Protein AF-A0A2C6MAG8-F1 (afdb_monomer_lite)

Foldseek 3Di:
DPPPDDDDDDDLLLDPVCVVVPPVVVVVDDDDDDDADLVQLVVQADPVLSVLLVLQLCLCVVFNDPNLSSVRDHSVLRRHHDPVCNLVSCVPPPLVSLVVCVVVCVRVRRNVSSVVSSVVSVVD

Organism: NCBI:txid1383067

pLDDT: mean 92.45, std 9.19, range [57.72, 98.69]

Secondary structure (DSSP, 8-state):
--TT--------TT-GGGGGGHHHHHTTS--------HHHHHHHS-HHHHHHHHHHHH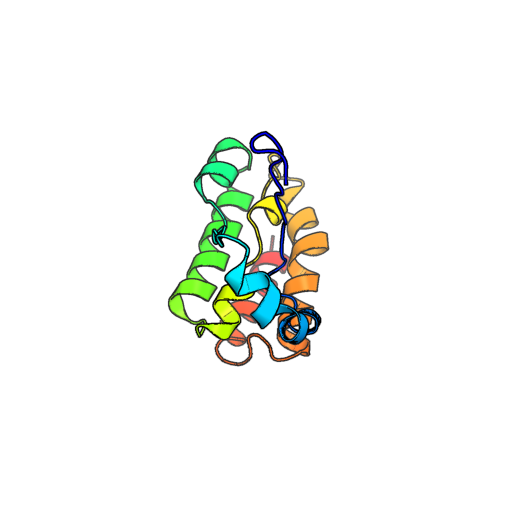HHHHH--HHHHTTPPPGGGG----TTTHHHHIIIIIHHHHHHHHHTTTTGGGHHHHHHHHHHHHH-

Radius of gyration: 16.98 Å; chains: 1; bounding box: 37×41×44 Å

Sequence (124 aa):
MPDNLHIIGTMNSADRSIAIVDVAVRRRFAFVKLWPQMEVVQHIAGPLMQKAFMELVSIFVEHAGEDALALVPGHSYFLQKDDNKAPQQLRVNLAPLLEEYLSQGYVAGFSDHIRAYLQWIESL

Structure (mmCIF, N/CA/C/O backbone):
data_AF-A0A2C6MAG8-F1
#
_entry.id   AF-A0A2C6MAG8-F1
#
loop_
_atom_site.group_PDB
_atom_site.id
_atom_site.type_symbol
_atom_site.label_atom_id
_atom_site.label_alt_id
_atom_site.label_comp_id
_atom_site.label_asym_id
_atom_site.label_entity_id
_atom_site.label_seq_id
_atom_site.pdbx_PDB_ins_code
_atom_site.Cartn_x
_atom_site.Cartn_y
_atom_site.Cartn_z
_atom_site.occupancy
_atom_site.B_iso_or_equiv
_atom_site.auth_seq_id
_atom_site.auth_comp_id
_atom_site.auth_asym_id
_atom_site.auth_atom_id
_atom_site.pdbx_PDB_model_num
ATOM 1 N N . MET A 1 1 ? -18.406 -12.812 30.520 1.00 80.00 1 MET A N 1
ATOM 2 C CA . MET A 1 1 ? -18.013 -11.415 30.238 1.00 80.00 1 MET A CA 1
ATOM 3 C C . MET A 1 1 ? -19.256 -10.566 30.390 1.00 80.00 1 MET A C 1
ATOM 5 O O . MET A 1 1 ? -20.308 -11.080 30.033 1.00 80.00 1 MET A O 1
ATOM 9 N N . PRO A 1 2 ? -19.166 -9.353 30.952 1.00 93.19 2 PRO A N 1
ATOM 10 C CA . PRO A 1 2 ? -20.295 -8.428 30.977 1.00 93.19 2 PRO A CA 1
ATOM 11 C C . PRO A 1 2 ? -20.758 -8.087 29.554 1.00 93.19 2 PRO A C 1
ATOM 13 O O . PRO A 1 2 ? -19.914 -7.916 28.675 1.00 93.19 2 PRO A O 1
ATOM 16 N N . ASP A 1 3 ? -22.065 -7.943 29.338 1.00 91.31 3 ASP A N 1
ATOM 17 C CA . ASP A 1 3 ? -22.631 -7.681 28.001 1.00 91.31 3 ASP A CA 1
ATOM 18 C C . ASP A 1 3 ? -22.270 -6.293 27.449 1.00 91.31 3 ASP A C 1
ATOM 20 O O . ASP A 1 3 ? -22.345 -6.050 26.250 1.00 91.31 3 ASP A O 1
ATOM 24 N N . ASN A 1 4 ? -21.835 -5.381 28.319 1.00 94.69 4 ASN A N 1
ATOM 25 C CA . ASN A 1 4 ? -21.387 -4.035 27.968 1.00 94.69 4 ASN A CA 1
ATOM 26 C C . ASN A 1 4 ? -19.876 -3.934 27.693 1.00 94.69 4 ASN A C 1
ATOM 28 O O . ASN A 1 4 ? -19.359 -2.827 27.530 1.00 94.69 4 ASN A O 1
ATOM 32 N N . LEU A 1 5 ? -19.149 -5.055 27.680 1.00 92.62 5 LEU A N 1
ATOM 33 C CA . LEU A 1 5 ? -17.718 -5.072 27.399 1.00 92.62 5 LEU A CA 1
ATOM 34 C C . LEU A 1 5 ? -17.458 -5.429 25.933 1.00 92.62 5 LEU A C 1
ATOM 36 O O . LEU A 1 5 ? -17.623 -6.574 25.515 1.00 92.62 5 LEU A O 1
ATOM 40 N N . HIS A 1 6 ? -16.970 -4.448 25.178 1.00 92.56 6 HIS A N 1
ATOM 41 C CA . HIS A 1 6 ? -16.543 -4.621 23.793 1.00 92.56 6 HIS A CA 1
ATOM 42 C C . HIS A 1 6 ? -15.016 -4.662 23.701 1.00 92.56 6 HIS A C 1
ATOM 44 O O . HIS A 1 6 ? -14.329 -3.835 24.299 1.00 92.56 6 HIS A O 1
ATOM 50 N N . ILE A 1 7 ? -14.484 -5.610 22.926 1.00 93.25 7 ILE A N 1
ATOM 51 C CA . ILE A 1 7 ? -13.051 -5.711 22.630 1.00 93.25 7 ILE A CA 1
ATOM 52 C C . ILE A 1 7 ? -12.861 -5.447 21.140 1.00 93.25 7 ILE A C 1
ATOM 54 O O . ILE A 1 7 ? -13.388 -6.182 20.307 1.00 93.25 7 ILE A O 1
ATOM 58 N N . ILE A 1 8 ? -12.089 -4.409 20.819 1.00 93.06 8 ILE A N 1
ATOM 59 C CA . ILE A 1 8 ? -11.703 -4.060 19.451 1.00 93.06 8 ILE A CA 1
ATOM 60 C C . ILE A 1 8 ? -10.197 -4.267 19.339 1.00 93.06 8 ILE A C 1
ATOM 62 O O . ILE A 1 8 ? -9.425 -3.637 20.058 1.00 93.06 8 ILE A O 1
ATOM 66 N N . GLY A 1 9 ? -9.794 -5.172 18.452 1.00 90.00 9 GLY A N 1
ATOM 67 C CA . GLY A 1 9 ? -8.397 -5.398 18.103 1.00 90.00 9 GLY A CA 1
ATOM 68 C C . GLY A 1 9 ? -8.107 -4.876 16.703 1.00 90.00 9 GLY A C 1
ATOM 69 O O . GLY A 1 9 ? -8.943 -4.999 15.809 1.00 90.00 9 GLY A O 1
ATOM 70 N N . THR A 1 10 ? -6.915 -4.321 16.507 1.00 90.25 10 THR A N 1
ATOM 71 C CA . THR A 1 10 ? -6.371 -4.037 15.178 1.00 90.25 10 THR A CA 1
ATOM 72 C C . THR A 1 10 ? -5.298 -5.068 14.857 1.00 90.25 10 THR A C 1
ATOM 74 O O . THR A 1 10 ? -4.557 -5.514 15.732 1.00 90.25 10 THR A O 1
ATOM 77 N N . MET A 1 11 ? -5.236 -5.487 13.597 1.00 86.75 11 MET A N 1
ATOM 78 C CA . MET A 1 11 ? -4.249 -6.449 13.119 1.00 86.75 11 MET A CA 1
ATOM 79 C C . MET A 1 11 ? -3.627 -5.906 11.841 1.00 86.75 11 MET A C 1
ATOM 81 O O . MET A 1 11 ? -4.343 -5.543 10.906 1.00 86.75 11 MET A O 1
ATOM 85 N N . ASN A 1 12 ? -2.297 -5.866 11.798 1.00 87.12 12 ASN A N 1
ATOM 86 C CA . ASN A 1 12 ? -1.587 -5.591 10.560 1.00 87.12 12 ASN A CA 1
ATOM 87 C C . ASN A 1 12 ? -1.591 -6.859 9.700 1.00 87.12 12 ASN A C 1
ATOM 89 O O . ASN A 1 12 ? -0.973 -7.854 10.061 1.00 87.12 12 ASN A O 1
ATOM 93 N N . SER A 1 13 ? -2.299 -6.819 8.573 1.00 81.38 13 SER A N 1
ATOM 94 C CA . SER A 1 13 ? -2.433 -7.977 7.677 1.00 81.38 13 SER A CA 1
ATOM 95 C C . SER A 1 13 ? -1.178 -8.230 6.832 1.00 81.38 13 SER A C 1
ATOM 97 O O . SER A 1 13 ? -1.035 -9.317 6.280 1.00 81.38 13 SER A O 1
ATOM 99 N N . ALA A 1 14 ? -0.275 -7.246 6.736 1.00 82.31 14 ALA A N 1
ATOM 100 C CA . ALA A 1 14 ? 0.993 -7.371 6.021 1.00 82.31 14 ALA A CA 1
ATOM 101 C C . ALA A 1 14 ? 2.043 -8.171 6.814 1.00 82.31 14 ALA A C 1
ATOM 103 O O . ALA A 1 14 ? 2.973 -8.725 6.229 1.00 82.31 14 ALA A O 1
ATOM 104 N N . ASP A 1 15 ? 1.901 -8.246 8.142 1.00 78.44 15 ASP A N 1
ATOM 105 C CA . ASP A 1 15 ? 2.867 -8.913 9.011 1.00 78.44 15 ASP A CA 1
ATOM 106 C C . ASP A 1 15 ? 2.580 -10.418 9.111 1.00 78.44 15 ASP A C 1
ATOM 108 O O . ASP A 1 15 ? 1.639 -10.872 9.767 1.00 78.44 15 ASP A O 1
ATOM 112 N N . ARG A 1 16 ? 3.430 -11.214 8.458 1.00 68.12 16 ARG A N 1
ATOM 113 C CA . ARG A 1 16 ? 3.316 -12.679 8.433 1.00 68.12 16 ARG A CA 1
ATOM 114 C C . ARG A 1 16 ? 3.864 -13.355 9.694 1.00 68.12 16 ARG A C 1
ATOM 116 O O . ARG A 1 16 ? 3.585 -14.535 9.903 1.00 68.12 16 ARG A O 1
ATOM 123 N N . SER A 1 17 ? 4.595 -12.640 10.556 1.00 66.75 17 SER A N 1
ATOM 124 C CA . SER A 1 17 ? 5.179 -13.209 11.783 1.00 66.75 17 SER A CA 1
ATOM 125 C C . SER A 1 17 ? 4.131 -13.572 12.846 1.00 66.75 17 SER A C 1
ATOM 127 O O . SER A 1 17 ? 4.393 -14.386 13.731 1.00 66.75 17 SER A O 1
ATOM 129 N N . ILE A 1 18 ? 2.914 -13.030 12.725 1.00 61.50 18 ILE A N 1
ATOM 130 C CA . ILE A 1 18 ? 1.836 -13.148 13.722 1.00 61.50 18 ILE A CA 1
ATOM 131 C C . ILE A 1 18 ? 0.790 -14.217 13.319 1.00 61.50 18 ILE A C 1
ATOM 133 O O . ILE A 1 18 ? -0.089 -14.575 14.105 1.00 61.50 18 ILE A O 1
ATOM 137 N N . ALA A 1 19 ? 0.914 -14.815 12.128 1.00 61.19 19 ALA A N 1
ATOM 138 C CA . ALA A 1 19 ? -0.093 -15.708 11.536 1.00 61.19 19 ALA A CA 1
ATOM 139 C C . ALA A 1 19 ? -0.370 -17.012 12.326 1.00 61.19 19 ALA A C 1
ATOM 141 O O . ALA A 1 19 ? -1.425 -17.624 12.164 1.00 61.19 19 ALA A O 1
ATOM 142 N N . ILE A 1 20 ? 0.546 -17.454 13.200 1.00 57.72 20 ILE A N 1
ATOM 143 C CA . ILE A 1 20 ? 0.431 -18.729 13.941 1.00 57.72 20 ILE A CA 1
ATOM 144 C C . ILE A 1 20 ? -0.432 -18.601 15.216 1.00 57.72 20 ILE A C 1
ATOM 146 O O . ILE A 1 20 ? -1.051 -19.575 15.642 1.00 57.72 20 ILE A O 1
ATOM 150 N N . VAL A 1 21 ? -0.566 -17.400 15.796 1.00 58.19 21 VAL A N 1
ATOM 151 C CA . VAL A 1 21 ? -1.375 -17.138 17.018 1.00 58.19 21 VAL A CA 1
ATOM 152 C C . VAL A 1 21 ? -2.894 -17.244 16.747 1.00 58.19 21 VAL A C 1
ATOM 154 O O . VAL A 1 21 ? -3.737 -17.241 17.646 1.00 58.19 21 VAL A O 1
ATOM 157 N N . ASP A 1 22 ? -3.263 -17.381 15.481 1.00 65.19 22 ASP A N 1
ATOM 158 C CA . ASP A 1 22 ? -4.449 -16.750 14.930 1.00 65.19 22 ASP A CA 1
ATOM 159 C C . ASP A 1 22 ? -5.698 -17.653 14.928 1.00 65.19 22 ASP A C 1
ATOM 161 O O . ASP A 1 22 ? -6.820 -17.178 15.077 1.00 65.19 22 ASP A O 1
ATOM 165 N N . VAL A 1 23 ? -5.561 -18.984 14.871 1.00 67.75 23 VAL A N 1
ATOM 166 C CA . VAL A 1 23 ? -6.732 -19.883 14.722 1.00 67.75 23 VAL A CA 1
ATOM 167 C C . VAL A 1 23 ? -7.687 -19.83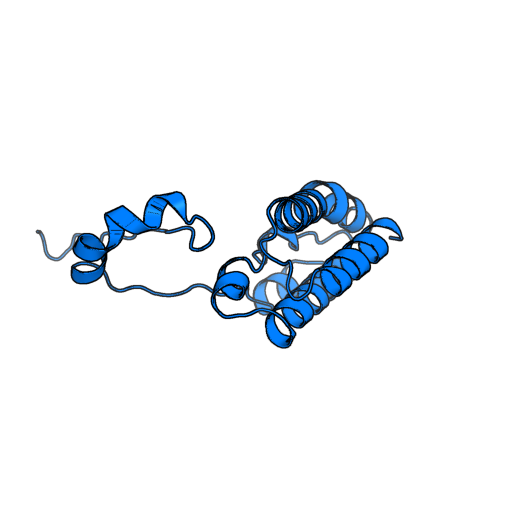1 15.924 1.00 67.75 23 VAL A C 1
ATOM 169 O O . VAL A 1 23 ? -8.908 -19.871 15.754 1.00 67.75 23 VAL A O 1
ATOM 172 N N . ALA A 1 24 ? -7.163 -19.732 17.150 1.00 74.88 24 ALA A N 1
ATOM 173 C CA . ALA A 1 24 ? -7.992 -19.676 18.358 1.00 74.88 24 ALA A CA 1
ATOM 174 C C . ALA A 1 24 ? -8.658 -18.302 18.553 1.00 74.88 24 ALA A C 1
ATOM 176 O O . ALA A 1 24 ? -9.768 -18.222 19.086 1.00 74.88 24 ALA A O 1
ATOM 177 N N . VAL A 1 25 ? -7.994 -17.233 18.108 1.00 79.25 25 VAL A N 1
ATOM 178 C CA . VAL A 1 25 ? -8.518 -15.860 18.135 1.00 79.25 25 VAL A CA 1
ATOM 179 C C . VAL A 1 25 ? -9.570 -15.684 17.038 1.00 79.25 25 VAL A C 1
ATOM 181 O O . VAL A 1 25 ? -10.651 -15.163 17.311 1.00 79.25 25 VAL A O 1
ATOM 184 N N . ARG A 1 26 ? -9.339 -16.247 15.843 1.00 80.62 26 ARG A N 1
ATOM 185 C CA . ARG A 1 26 ? -10.272 -16.217 14.703 1.00 80.62 26 ARG A CA 1
ATOM 186 C C . ARG A 1 26 ? -11.670 -16.740 15.005 1.00 80.62 26 ARG A C 1
ATOM 188 O O . ARG A 1 26 ? -12.630 -16.287 14.399 1.00 80.62 26 ARG A O 1
ATOM 195 N N . ARG A 1 27 ? -11.808 -17.660 15.964 1.00 85.50 27 ARG A N 1
ATOM 196 C CA . ARG A 1 27 ? -13.110 -18.212 16.385 1.00 85.50 27 ARG A CA 1
ATOM 197 C C . ARG A 1 27 ? -13.874 -17.330 17.380 1.00 85.50 27 ARG A C 1
ATOM 199 O O . ARG A 1 27 ? -15.040 -17.606 17.641 1.00 85.50 27 ARG A O 1
ATOM 206 N N . ARG A 1 28 ? -13.223 -16.329 17.984 1.00 90.19 28 ARG A N 1
ATOM 207 C CA . ARG A 1 28 ? -13.787 -15.485 19.057 1.00 90.19 28 ARG A CA 1
ATOM 208 C C . ARG A 1 28 ? -14.065 -14.048 18.626 1.00 90.19 28 ARG A C 1
ATOM 210 O O . ARG A 1 28 ? -14.761 -13.340 19.344 1.00 90.19 28 ARG A O 1
ATOM 217 N N . PHE A 1 29 ? -13.528 -13.628 17.485 1.00 90.00 29 PHE A N 1
ATOM 218 C CA . PHE A 1 29 ? -13.670 -12.275 16.963 1.00 90.00 29 PHE A CA 1
ATOM 219 C C . PHE A 1 29 ? -14.340 -12.291 15.591 1.00 90.00 29 PHE A C 1
ATOM 221 O O . PHE A 1 29 ? -14.109 -13.192 14.787 1.00 90.00 29 PHE A O 1
ATOM 228 N N . ALA A 1 30 ? -15.143 -11.264 15.315 1.00 91.00 30 ALA A N 1
ATOM 229 C CA . ALA A 1 30 ? -15.537 -10.925 13.955 1.00 91.00 30 ALA A CA 1
ATOM 230 C C . ALA A 1 30 ? -14.395 -10.142 13.292 1.00 91.00 30 ALA A C 1
ATOM 232 O O . ALA A 1 30 ? -13.856 -9.212 13.891 1.00 91.00 30 ALA A O 1
ATOM 233 N N . PHE A 1 31 ? -14.029 -10.511 12.064 1.00 88.81 31 PHE A N 1
ATOM 234 C CA . PHE A 1 31 ? -12.940 -9.870 11.325 1.00 88.81 31 PHE A CA 1
ATOM 235 C C . PHE A 1 31 ? -13.513 -8.966 10.245 1.00 88.81 31 PHE A C 1
ATOM 237 O O . PHE A 1 31 ? -14.244 -9.423 9.367 1.00 88.81 31 PHE A O 1
ATOM 244 N N . VAL A 1 32 ? -13.141 -7.690 10.298 1.00 91.00 32 VAL A N 1
ATOM 245 C CA . VAL A 1 32 ? -13.494 -6.691 9.289 1.00 91.00 32 VAL A CA 1
ATOM 246 C C . VAL A 1 32 ? -12.209 -6.264 8.594 1.00 91.00 32 VAL A C 1
ATOM 248 O O . VAL A 1 32 ? -11.310 -5.718 9.232 1.00 91.00 32 VAL A O 1
ATOM 251 N N . LYS A 1 33 ? -12.100 -6.546 7.290 1.00 88.50 33 LYS A N 1
ATOM 252 C CA . LYS A 1 33 ? -10.960 -6.098 6.483 1.00 88.50 33 LYS A CA 1
ATOM 253 C C . LYS A 1 33 ? -11.098 -4.604 6.199 1.00 88.50 33 LYS A C 1
ATOM 255 O O . LYS A 1 33 ? -12.159 -4.159 5.769 1.00 88.50 33 LYS A O 1
ATOM 260 N N . LEU A 1 34 ? -10.019 -3.856 6.408 1.00 91.56 34 LEU A N 1
ATOM 261 C CA . LEU A 1 34 ? -9.940 -2.438 6.069 1.00 91.56 34 LEU A CA 1
ATOM 262 C C . LEU A 1 34 ? -9.061 -2.276 4.831 1.00 91.56 34 LEU A C 1
ATOM 264 O O . LEU A 1 34 ? -7.879 -2.607 4.866 1.00 91.56 34 LEU A O 1
ATOM 268 N N . TRP A 1 35 ? -9.656 -1.792 3.743 1.00 92.75 35 TRP A N 1
ATOM 269 C CA . TRP A 1 35 ? -8.943 -1.468 2.510 1.00 92.75 35 TRP A CA 1
ATOM 270 C C . TRP A 1 35 ? -8.545 0.013 2.502 1.00 92.75 35 TRP A C 1
ATOM 272 O O . TRP A 1 35 ? -9.269 0.827 3.085 1.00 92.75 35 TRP A O 1
ATOM 282 N N . PRO A 1 36 ? -7.428 0.404 1.864 1.00 94.69 36 PRO A N 1
ATOM 283 C CA . PRO A 1 36 ? -7.125 1.811 1.632 1.00 94.69 36 PRO A CA 1
ATOM 284 C C . PRO A 1 36 ? -8.273 2.512 0.885 1.00 94.69 36 PRO A C 1
ATOM 286 O O . PRO A 1 36 ? -8.854 1.948 -0.038 1.00 94.69 36 PRO A O 1
ATOM 289 N N . GLN A 1 37 ? -8.616 3.735 1.296 1.00 96.31 37 GLN A N 1
ATOM 290 C CA . GLN A 1 37 ? -9.812 4.441 0.832 1.00 96.31 37 GLN A CA 1
ATOM 291 C C . GLN A 1 37 ? -9.416 5.671 0.025 1.00 96.31 37 GLN A C 1
ATOM 293 O O . GLN A 1 37 ? -8.765 6.576 0.554 1.00 96.31 37 GLN A O 1
ATOM 298 N N . MET A 1 38 ? -9.834 5.711 -1.241 1.00 95.00 38 MET A N 1
ATOM 299 C CA . MET A 1 38 ? -9.585 6.860 -2.114 1.00 95.00 38 MET A CA 1
ATOM 300 C C . MET A 1 38 ? -10.326 8.100 -1.616 1.00 95.00 38 MET A C 1
ATOM 302 O O . MET A 1 38 ? -9.803 9.209 -1.711 1.00 95.00 38 MET A O 1
ATOM 306 N N . GLU A 1 39 ? -11.507 7.919 -1.024 1.00 97.00 39 GLU A N 1
ATOM 307 C CA . GLU A 1 39 ? -12.314 9.016 -0.503 1.00 97.00 39 GLU A CA 1
ATOM 308 C C . GLU A 1 39 ? -11.515 9.825 0.525 1.00 97.00 39 GLU A C 1
ATOM 310 O O . GLU A 1 39 ? -11.480 11.049 0.447 1.00 97.00 39 GLU A O 1
ATOM 315 N N . VAL A 1 40 ? -10.790 9.171 1.438 1.00 97.06 40 VAL A N 1
ATOM 316 C CA . VAL A 1 40 ? -9.976 9.864 2.453 1.00 97.06 40 VAL A CA 1
ATOM 317 C C . VAL A 1 40 ? -8.879 10.714 1.804 1.00 97.06 40 VAL A C 1
ATOM 319 O O . VAL A 1 40 ? -8.671 11.864 2.199 1.00 97.06 40 VAL A O 1
ATOM 322 N N . VAL A 1 41 ? -8.210 10.184 0.775 1.00 97.44 41 VAL A N 1
ATOM 323 C CA . VAL A 1 41 ? -7.153 10.903 0.047 1.00 97.44 41 VAL A CA 1
ATOM 324 C C . VAL A 1 41 ? -7.738 12.101 -0.705 1.00 97.44 41 VAL A C 1
ATOM 326 O O . VAL A 1 41 ? -7.185 13.193 -0.622 1.00 97.44 41 VAL A O 1
ATOM 329 N N . GLN A 1 42 ? -8.894 11.949 -1.357 1.00 96.56 42 GLN A N 1
ATOM 330 C CA . GLN A 1 42 ? -9.575 13.039 -2.072 1.00 96.56 42 GLN A CA 1
ATOM 331 C C . GLN A 1 42 ? -9.990 14.200 -1.160 1.00 96.56 42 GLN A C 1
ATOM 333 O O . GLN A 1 42 ? -9.956 15.354 -1.582 1.00 96.56 42 GLN A O 1
ATOM 338 N N . HIS A 1 43 ? -10.375 13.911 0.086 1.00 97.06 43 HIS A N 1
ATOM 339 C CA . HIS A 1 43 ? -10.812 14.941 1.033 1.00 97.06 43 HIS A CA 1
ATOM 340 C C . HIS A 1 43 ? -9.648 15.718 1.665 1.00 97.06 43 HIS A C 1
ATOM 342 O O . HIS A 1 43 ? -9.824 16.877 2.048 1.00 97.06 43 HIS A O 1
ATOM 348 N N . ILE A 1 44 ? -8.477 15.091 1.818 1.00 96.31 44 ILE A N 1
ATOM 349 C CA . ILE A 1 44 ? -7.366 15.645 2.610 1.00 96.31 44 ILE A CA 1
ATOM 350 C C . ILE A 1 44 ? -6.199 16.096 1.728 1.00 96.31 44 ILE A C 1
ATOM 352 O O . ILE A 1 44 ? -5.599 17.142 1.989 1.00 96.31 44 ILE A O 1
ATOM 356 N N . ALA A 1 45 ? -5.860 15.305 0.715 1.00 97.12 45 ALA A N 1
ATOM 357 C CA . ALA A 1 45 ? -4.594 15.395 0.011 1.00 97.12 45 ALA A CA 1
ATOM 358 C C . ALA A 1 45 ? -4.645 16.268 -1.247 1.00 97.12 45 ALA A C 1
ATOM 360 O O . ALA A 1 45 ? -5.699 16.462 -1.859 1.00 97.12 45 ALA A O 1
ATOM 361 N N . GLY A 1 46 ? -3.473 16.759 -1.647 1.00 97.38 46 GLY A N 1
ATOM 362 C CA . GLY A 1 46 ? -3.280 17.501 -2.886 1.00 97.38 46 GLY A CA 1
ATOM 363 C C . GLY A 1 46 ? -3.347 16.606 -4.135 1.00 97.38 46 GLY A C 1
ATOM 364 O O . GLY A 1 46 ? -3.264 15.375 -4.026 1.00 97.38 46 GLY A O 1
ATOM 365 N N . PRO A 1 47 ? -3.500 17.199 -5.334 1.00 97.88 47 PRO A N 1
ATOM 366 C CA . PRO A 1 47 ? -3.598 16.471 -6.600 1.00 97.88 47 PRO A CA 1
ATOM 367 C C . PRO A 1 47 ? -2.474 15.458 -6.837 1.00 97.88 47 PRO A C 1
ATOM 369 O O . PRO A 1 47 ? -2.743 14.354 -7.318 1.00 97.88 47 PRO A O 1
ATOM 372 N N . LEU A 1 48 ? -1.230 15.792 -6.472 1.00 98.12 48 LEU A N 1
ATOM 373 C CA . LEU A 1 48 ? -0.100 14.880 -6.663 1.00 98.12 48 LEU A CA 1
ATOM 374 C C . LEU A 1 48 ? -0.255 13.599 -5.833 1.00 98.12 48 LEU A C 1
ATOM 376 O O . LEU A 1 48 ? -0.041 12.501 -6.342 1.00 98.12 48 LEU A O 1
ATOM 380 N N . MET A 1 49 ? -0.674 13.726 -4.574 1.00 98.31 49 MET A N 1
ATOM 381 C CA . MET A 1 49 ? -0.891 12.573 -3.698 1.00 98.31 49 MET A CA 1
ATOM 382 C C . MET A 1 49 ? -2.075 11.712 -4.137 1.00 98.31 49 MET A C 1
ATOM 384 O O . MET A 1 49 ? -2.001 10.487 -4.058 1.00 98.31 49 MET A O 1
ATOM 388 N N . GLN A 1 50 ? -3.148 12.333 -4.634 1.00 98.31 50 GLN A N 1
ATOM 389 C CA . GLN A 1 50 ? -4.289 11.604 -5.193 1.00 98.31 50 GLN A CA 1
ATOM 390 C C . GLN A 1 50 ? -3.875 10.773 -6.411 1.00 98.31 50 GLN A C 1
ATOM 392 O O . GLN A 1 50 ? -4.256 9.607 -6.519 1.00 98.31 50 GLN A O 1
ATOM 397 N N . LYS A 1 51 ? -3.058 11.355 -7.300 1.00 98.31 51 LYS A N 1
ATOM 398 C CA . LYS A 1 51 ? -2.486 10.647 -8.450 1.00 98.31 51 LYS A CA 1
ATOM 399 C C . LYS A 1 51 ? -1.593 9.487 -7.999 1.00 98.31 51 LYS A C 1
ATOM 401 O O . LYS A 1 51 ? -1.815 8.363 -8.434 1.00 98.31 51 LYS A O 1
ATOM 406 N N . ALA A 1 52 ? -0.648 9.752 -7.095 1.00 98.44 52 ALA A N 1
ATOM 407 C CA . ALA A 1 52 ? 0.277 8.754 -6.560 1.00 98.44 52 ALA A CA 1
ATOM 408 C C . ALA A 1 52 ? -0.467 7.550 -5.954 1.00 98.44 52 ALA A C 1
ATOM 410 O O . ALA A 1 52 ? -0.177 6.398 -6.271 1.00 98.44 52 ALA A O 1
ATOM 411 N N . PHE A 1 53 ? -1.478 7.817 -5.121 1.00 98.50 53 PHE A N 1
ATOM 412 C CA . PHE A 1 53 ? -2.294 6.774 -4.505 1.00 98.50 53 PHE A CA 1
ATOM 413 C C . PHE A 1 53 ? -3.026 5.928 -5.549 1.00 98.50 53 PHE A C 1
ATOM 415 O O . PHE A 1 53 ? -2.987 4.701 -5.485 1.00 98.50 53 PHE A O 1
ATOM 422 N N . MET A 1 54 ? -3.678 6.579 -6.514 1.00 98.31 54 MET A N 1
ATOM 423 C CA . MET A 1 54 ? -4.448 5.896 -7.551 1.00 98.31 54 MET A CA 1
ATOM 424 C C . MET A 1 54 ? -3.560 4.997 -8.413 1.00 98.31 54 MET A C 1
ATOM 426 O O . MET A 1 54 ? -3.903 3.836 -8.620 1.00 98.31 54 MET A O 1
ATOM 430 N N . GLU A 1 55 ? -2.412 5.507 -8.865 1.00 98.31 55 GLU A N 1
ATOM 431 C CA . GLU A 1 55 ? -1.462 4.742 -9.677 1.00 98.31 55 GLU A CA 1
ATOM 432 C C . GLU A 1 55 ? -0.924 3.529 -8.913 1.00 98.31 55 GLU A C 1
ATOM 434 O O . GLU A 1 55 ? -0.947 2.415 -9.438 1.00 98.31 55 GLU A O 1
ATOM 439 N N . LEU A 1 56 ? -0.514 3.709 -7.652 1.00 98.38 56 LEU A N 1
ATOM 440 C CA . LEU A 1 56 ? 0.003 2.600 -6.856 1.00 98.38 56 LEU A CA 1
ATOM 441 C C . LEU A 1 56 ? -1.063 1.532 -6.601 1.00 98.38 56 LEU A C 1
ATOM 443 O O . LEU A 1 56 ? -0.793 0.344 -6.764 1.00 98.38 56 LEU A O 1
ATOM 447 N N . VAL A 1 57 ? -2.279 1.933 -6.220 1.00 97.69 57 VAL A N 1
ATOM 448 C CA . VAL A 1 57 ? -3.372 0.978 -5.996 1.00 97.69 57 VAL A CA 1
ATOM 449 C C . VAL A 1 57 ? -3.718 0.238 -7.291 1.00 97.69 57 VAL A C 1
ATOM 451 O O . VAL A 1 57 ? -3.926 -0.972 -7.229 1.00 97.69 57 VAL A O 1
ATOM 454 N N . SER A 1 58 ? -3.709 0.909 -8.451 1.00 97.88 58 SER A N 1
ATOM 455 C CA . SER A 1 58 ? -3.932 0.260 -9.755 1.00 97.88 58 SER A CA 1
ATOM 456 C C . SER A 1 58 ? -2.897 -0.828 -10.023 1.00 97.88 58 SER A C 1
ATOM 458 O O . SER A 1 58 ? -3.272 -1.953 -10.337 1.00 97.88 58 SER A O 1
ATOM 460 N N . ILE A 1 59 ? -1.608 -0.541 -9.791 1.00 98.19 59 ILE A N 1
ATOM 461 C CA . ILE A 1 59 ? -0.524 -1.523 -9.962 1.00 98.19 59 ILE A CA 1
ATOM 462 C C . ILE A 1 59 ? -0.792 -2.784 -9.133 1.00 98.19 59 ILE A C 1
ATOM 464 O O . ILE A 1 59 ? -0.670 -3.901 -9.635 1.00 98.19 59 ILE A O 1
ATOM 468 N N . PHE A 1 60 ? -1.172 -2.621 -7.865 1.00 97.50 60 PHE A N 1
ATOM 469 C CA . PHE A 1 60 ? -1.467 -3.766 -7.009 1.00 97.50 60 PHE A CA 1
ATOM 470 C C . PHE A 1 60 ? -2.735 -4.506 -7.447 1.00 97.50 60 PHE A C 1
ATOM 472 O O . PHE A 1 60 ? -2.726 -5.729 -7.498 1.00 97.50 60 PHE A O 1
ATOM 479 N N . VAL A 1 61 ? -3.818 -3.806 -7.781 1.00 95.75 61 VAL A N 1
ATOM 480 C CA . VAL A 1 61 ? -5.074 -4.451 -8.198 1.00 95.75 61 VAL A CA 1
ATOM 481 C C . VAL A 1 61 ? -4.908 -5.226 -9.509 1.00 95.75 61 VAL A C 1
ATOM 483 O O . VAL A 1 61 ? -5.489 -6.299 -9.657 1.00 95.75 61 VAL A O 1
ATOM 486 N N . GLU A 1 62 ? -4.114 -4.709 -10.445 1.00 96.88 62 GLU A N 1
ATOM 487 C CA . GLU A 1 62 ? -3.922 -5.315 -11.766 1.00 96.88 62 GLU A CA 1
ATOM 488 C C . GL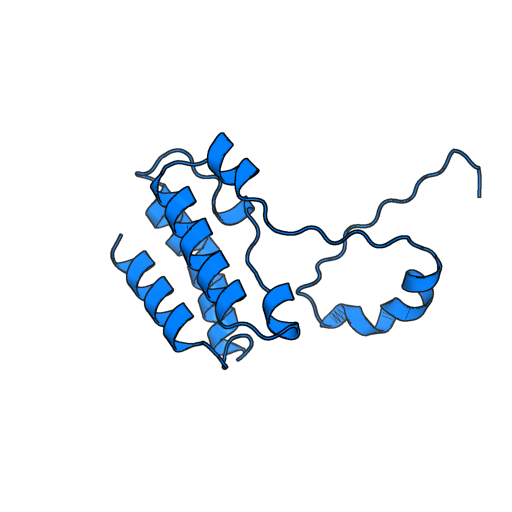U A 1 62 ? -2.919 -6.473 -11.760 1.00 96.88 62 GLU A C 1
ATOM 490 O O . GLU A 1 62 ? -3.066 -7.411 -12.547 1.00 96.88 62 GLU A O 1
ATOM 495 N N . HIS A 1 63 ? -1.903 -6.425 -10.890 1.00 96.56 63 HIS A N 1
ATOM 496 C CA . HIS A 1 63 ? -0.762 -7.340 -10.984 1.00 96.56 63 HIS A CA 1
ATOM 497 C C . HIS A 1 63 ? -0.472 -8.165 -9.724 1.00 96.56 63 HIS A C 1
ATOM 499 O O . HIS A 1 63 ? 0.279 -9.142 -9.801 1.00 96.56 63 HIS A O 1
ATOM 505 N N . ALA A 1 64 ? -1.027 -7.813 -8.561 1.00 94.25 64 ALA A N 1
ATOM 506 C CA . ALA A 1 64 ? -0.754 -8.547 -7.331 1.00 94.25 64 ALA A CA 1
ATOM 507 C C . ALA A 1 64 ? -1.588 -9.834 -7.238 1.00 94.25 64 ALA A C 1
ATOM 509 O O . ALA A 1 64 ? -2.797 -9.843 -7.461 1.00 94.25 64 ALA A O 1
ATOM 510 N N . GLY A 1 65 ? -0.944 -10.926 -6.817 1.00 89.44 65 GLY A N 1
ATOM 511 C CA . GLY A 1 65 ? -1.659 -12.096 -6.302 1.00 89.44 65 GLY A CA 1
ATOM 512 C C . GLY A 1 65 ? -2.293 -11.814 -4.933 1.00 89.44 65 GLY A C 1
ATOM 513 O O . GLY A 1 65 ? -1.963 -10.819 -4.283 1.00 89.44 65 GLY A O 1
ATOM 514 N N . GLU A 1 66 ? -3.157 -12.718 -4.456 1.00 81.62 66 GLU A N 1
ATOM 515 C CA . GLU A 1 66 ? -3.884 -12.557 -3.179 1.00 81.62 66 GLU A CA 1
ATOM 516 C C . GLU A 1 66 ? -2.964 -12.213 -1.996 1.00 81.62 66 GLU A C 1
ATOM 518 O O . GLU A 1 66 ? -3.277 -11.347 -1.179 1.00 81.62 66 GLU A O 1
ATOM 523 N N . ASP A 1 67 ? -1.790 -12.837 -1.953 1.00 83.38 67 ASP A N 1
ATOM 524 C CA . ASP A 1 67 ? -0.778 -12.649 -0.916 1.00 83.38 67 ASP A CA 1
ATOM 525 C C . ASP A 1 67 ? -0.127 -11.259 -0.916 1.00 83.38 67 ASP A C 1
ATOM 527 O O . ASP A 1 67 ? 0.304 -10.776 0.134 1.00 83.38 67 ASP A O 1
ATOM 531 N N . ALA A 1 68 ? -0.019 -10.631 -2.088 1.00 90.50 68 ALA A N 1
ATOM 532 C CA . ALA A 1 68 ? 0.594 -9.318 -2.257 1.00 90.50 68 ALA A CA 1
ATOM 533 C C . ALA A 1 68 ? -0.439 -8.183 -2.142 1.00 90.50 68 ALA A C 1
ATOM 535 O O . ALA A 1 68 ? -0.071 -7.068 -1.783 1.00 90.50 68 ALA A O 1
ATOM 536 N N . LEU A 1 69 ? -1.736 -8.461 -2.332 1.00 91.19 69 LEU A N 1
ATOM 537 C CA . LEU A 1 69 ? -2.807 -7.492 -2.052 1.00 91.19 69 LEU A CA 1
ATOM 538 C C . LEU A 1 69 ? -2.861 -7.081 -0.573 1.00 91.19 69 LEU A C 1
ATOM 540 O O . LEU A 1 69 ? -3.268 -5.967 -0.256 1.0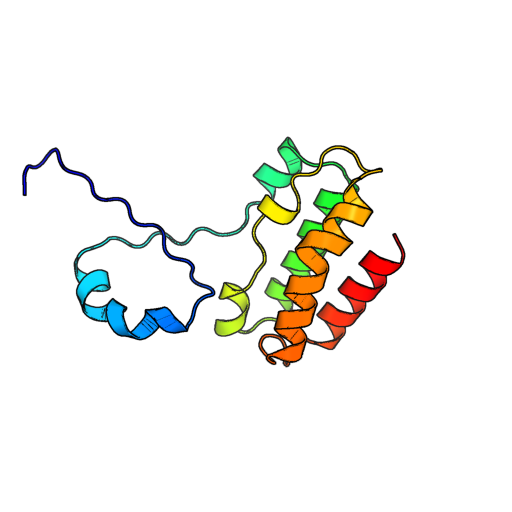0 91.19 69 LEU A O 1
ATOM 544 N N . ALA A 1 70 ? -2.414 -7.938 0.348 1.00 89.69 70 ALA A N 1
ATOM 545 C CA . ALA A 1 70 ? -2.297 -7.582 1.765 1.00 89.69 70 ALA A CA 1
ATOM 546 C C . ALA A 1 70 ? -1.206 -6.526 2.046 1.00 89.69 70 ALA A C 1
ATOM 548 O O . ALA A 1 70 ? -1.167 -5.972 3.143 1.00 89.69 70 ALA A O 1
ATOM 549 N N . LEU A 1 71 ? -0.331 -6.254 1.071 1.00 94.19 71 LEU A N 1
ATOM 550 C CA . LEU A 1 71 ? 0.791 -5.320 1.177 1.00 94.19 71 LEU A CA 1
ATOM 551 C C . LEU A 1 71 ? 0.491 -3.945 0.574 1.00 94.19 71 LEU A C 1
ATOM 553 O O . LEU A 1 71 ? 1.380 -3.100 0.548 1.00 94.19 71 LEU A O 1
ATOM 557 N N . VAL A 1 72 ? -0.725 -3.699 0.072 1.00 96.06 72 VAL A N 1
ATOM 558 C CA . VAL A 1 72 ? -1.072 -2.390 -0.498 1.00 96.06 72 VAL A CA 1
ATOM 559 C C . VAL A 1 72 ? -0.855 -1.299 0.556 1.00 96.06 72 VAL A C 1
ATOM 561 O O . VAL A 1 72 ? -1.480 -1.355 1.623 1.00 96.06 72 VAL A O 1
ATOM 564 N N . PRO A 1 73 ? -0.008 -0.286 0.285 1.00 96.62 73 PRO A N 1
ATOM 565 C CA . PRO A 1 73 ? 0.211 0.791 1.236 1.00 96.62 73 PRO A CA 1
ATOM 566 C C . PRO A 1 73 ? -1.079 1.551 1.558 1.00 96.62 73 PRO A C 1
ATOM 568 O O . PRO A 1 73 ? -1.893 1.865 0.689 1.00 96.62 73 PRO A O 1
ATOM 571 N N . GLY A 1 74 ? -1.264 1.858 2.842 1.00 96.00 74 GLY A N 1
ATOM 572 C CA . GLY A 1 74 ? -2.438 2.576 3.328 1.00 96.00 74 GLY A CA 1
ATOM 573 C C . GLY A 1 74 ? -2.538 4.008 2.796 1.00 96.00 74 GLY A C 1
ATOM 574 O O . GLY A 1 74 ? -1.542 4.648 2.467 1.00 96.00 74 GLY A O 1
ATOM 575 N N . HIS A 1 75 ? -3.750 4.566 2.814 1.00 96.88 75 HIS A N 1
ATOM 576 C CA . HIS A 1 75 ? -4.000 5.961 2.428 1.00 96.88 75 HIS A CA 1
ATOM 577 C C . HIS A 1 75 ? -3.237 6.979 3.301 1.00 96.88 75 HIS A C 1
ATOM 579 O O . HIS A 1 75 ? -3.027 8.111 2.876 1.00 96.88 75 HIS A O 1
ATOM 585 N N . SER A 1 76 ? -2.765 6.581 4.491 1.00 96.56 76 SER A N 1
ATOM 586 C CA . SER A 1 76 ? -1.963 7.409 5.403 1.00 96.56 76 SER A CA 1
ATOM 587 C C . SER A 1 76 ? -0.671 7.952 4.780 1.00 96.56 76 SER A C 1
ATOM 589 O O . SER A 1 76 ? -0.268 9.067 5.109 1.00 96.56 76 SER A O 1
ATOM 591 N N . TYR A 1 77 ? -0.049 7.219 3.849 1.00 97.75 77 TYR A N 1
ATOM 592 C CA . TYR A 1 77 ? 1.154 7.673 3.136 1.00 97.75 77 TYR A CA 1
ATOM 593 C C . TYR A 1 77 ? 0.885 8.879 2.223 1.00 97.75 77 TYR A C 1
ATOM 595 O O . TYR A 1 77 ? 1.811 9.616 1.886 1.00 97.75 77 TYR A O 1
ATOM 603 N N . PHE A 1 78 ? -0.382 9.114 1.878 1.00 98.25 78 PHE A N 1
ATOM 604 C CA . PHE A 1 78 ? -0.804 10.035 0.828 1.00 98.25 78 PHE A CA 1
ATOM 605 C C . PHE A 1 78 ? -1.579 11.242 1.361 1.00 98.25 78 PHE A C 1
ATOM 607 O O . PHE A 1 78 ? -2.189 11.960 0.588 1.00 98.25 78 PHE A O 1
ATOM 614 N N . LEU A 1 79 ? -1.576 11.516 2.669 1.00 97.44 79 LEU A N 1
ATOM 615 C CA . LEU A 1 79 ? -2.396 12.590 3.260 1.00 97.44 79 LEU A CA 1
ATOM 616 C C . LEU A 1 79 ? -1.746 13.987 3.226 1.00 97.44 79 LEU A C 1
ATOM 618 O O . LEU A 1 79 ? -2.103 14.858 4.019 1.00 97.44 79 LEU A O 1
ATOM 622 N N . GLN A 1 80 ? -0.781 14.223 2.333 1.00 97.56 80 GLN A N 1
ATOM 623 C CA . GLN A 1 80 ? -0.160 15.542 2.184 1.00 97.56 80 GLN A CA 1
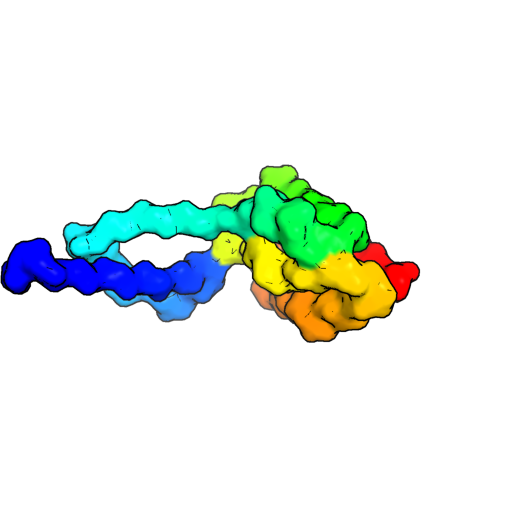ATOM 624 C C . GLN A 1 80 ? -1.021 16.454 1.314 1.00 97.56 80 GLN A C 1
ATOM 626 O O . GLN A 1 80 ? -1.340 16.114 0.177 1.00 97.56 80 GLN A O 1
ATOM 631 N N . LYS A 1 81 ? -1.347 17.637 1.836 1.00 96.56 81 LYS A N 1
ATOM 632 C CA . LYS A 1 81 ? -2.143 18.648 1.135 1.00 96.56 81 LYS A CA 1
ATOM 633 C C . LYS A 1 81 ? -1.299 19.597 0.280 1.00 96.56 81 LYS A C 1
ATOM 635 O O . LYS A 1 81 ? -1.783 20.095 -0.729 1.00 96.56 81 LYS A O 1
ATOM 640 N N . ASP A 1 82 ? -0.072 19.883 0.709 1.00 97.00 82 ASP A N 1
ATOM 641 C CA . ASP A 1 82 ? 0.841 20.793 0.012 1.00 97.00 82 ASP A CA 1
ATOM 642 C C . ASP A 1 82 ? 1.659 20.032 -1.037 1.00 97.00 82 ASP A C 1
ATOM 644 O O . ASP A 1 82 ? 2.579 19.283 -0.696 1.00 97.00 82 ASP A O 1
ATOM 648 N N . ASP A 1 83 ? 1.337 20.249 -2.313 1.00 94.62 83 ASP A N 1
ATOM 649 C CA . ASP A 1 83 ? 2.009 19.601 -3.444 1.00 94.62 83 ASP A CA 1
ATOM 650 C C . ASP A 1 83 ? 3.517 19.894 -3.488 1.00 94.62 83 ASP A C 1
ATOM 652 O O . ASP A 1 83 ? 4.270 19.067 -3.989 1.00 94.62 83 ASP A O 1
ATOM 656 N N . ASN A 1 84 ? 4.005 20.990 -2.893 1.00 96.19 84 ASN A N 1
ATOM 657 C CA . ASN A 1 84 ? 5.450 21.254 -2.832 1.00 96.19 84 ASN A CA 1
ATOM 658 C C . ASN A 1 84 ? 6.180 20.315 -1.859 1.00 96.19 84 ASN A C 1
ATOM 660 O O . ASN A 1 84 ? 7.373 20.059 -2.006 1.00 96.19 84 ASN A O 1
ATOM 664 N N . LYS A 1 85 ? 5.474 19.804 -0.842 1.00 97.50 85 LYS A N 1
ATOM 665 C CA . LYS A 1 85 ? 6.022 18.874 0.162 1.00 97.50 85 LYS A CA 1
ATOM 666 C C . LYS A 1 85 ? 5.770 17.416 -0.199 1.00 97.50 85 LYS A C 1
ATOM 668 O O . LYS A 1 85 ? 6.438 16.527 0.331 1.00 97.50 85 LYS A O 1
ATOM 673 N N . ALA A 1 86 ? 4.808 17.162 -1.082 1.00 97.75 86 ALA A N 1
ATOM 674 C CA . ALA A 1 86 ? 4.398 15.818 -1.449 1.00 97.75 86 ALA A CA 1
ATOM 675 C C . ALA A 1 86 ? 5.528 14.961 -2.061 1.00 97.75 86 ALA A C 1
ATOM 677 O O . ALA A 1 86 ? 5.681 13.831 -1.593 1.00 97.75 86 ALA A O 1
ATOM 678 N N . PRO A 1 87 ? 6.382 15.461 -2.984 1.00 98.19 87 PRO A N 1
ATOM 679 C CA . PRO A 1 87 ? 7.497 14.679 -3.523 1.00 98.19 87 PRO A CA 1
ATOM 680 C C . PRO A 1 87 ? 8.447 14.185 -2.432 1.00 98.19 87 PRO A C 1
ATOM 682 O O . PRO A 1 87 ? 8.800 13.008 -2.388 1.00 98.19 87 PRO A O 1
ATOM 685 N N . GLN A 1 88 ? 8.824 15.064 -1.498 1.00 97.75 88 GLN A N 1
ATOM 686 C CA . GLN A 1 88 ? 9.707 14.689 -0.396 1.00 97.75 88 GLN A CA 1
ATOM 687 C C . GLN A 1 88 ? 9.046 13.666 0.535 1.00 97.75 88 GLN A C 1
ATOM 689 O O . GLN A 1 88 ? 9.702 12.731 0.986 1.00 97.75 88 GLN A O 1
ATOM 694 N N . GLN A 1 89 ? 7.745 13.799 0.796 1.00 97.06 89 GLN A N 1
ATOM 695 C CA . GLN A 1 89 ? 7.015 12.843 1.625 1.00 97.06 89 GLN A CA 1
ATOM 696 C C . GLN A 1 89 ? 6.921 11.454 0.977 1.00 97.06 89 GLN A C 1
ATOM 698 O O . GLN A 1 89 ? 7.084 10.454 1.676 1.00 97.06 89 GLN A O 1
ATOM 703 N N . LEU A 1 90 ? 6.719 11.379 -0.343 1.00 98.31 90 LEU A N 1
ATOM 704 C CA . LEU A 1 90 ? 6.754 10.116 -1.087 1.00 98.31 90 LEU A CA 1
ATOM 705 C C . LEU A 1 90 ? 8.148 9.474 -1.023 1.00 98.31 90 LEU A C 1
ATOM 707 O O . LEU A 1 90 ? 8.251 8.300 -0.672 1.00 98.31 90 LEU A O 1
ATOM 711 N N . ARG A 1 91 ? 9.212 10.250 -1.270 1.00 98.38 91 ARG A N 1
ATOM 712 C CA . ARG A 1 91 ? 10.607 9.772 -1.224 1.00 98.38 91 ARG A CA 1
ATOM 713 C C . ARG A 1 91 ? 11.040 9.277 0.157 1.00 98.38 91 ARG A C 1
ATOM 715 O O . ARG A 1 91 ? 11.781 8.311 0.249 1.00 98.38 91 ARG A O 1
ATOM 722 N N . VAL A 1 92 ? 10.603 9.926 1.236 1.00 97.38 92 VAL A N 1
ATOM 723 C CA . VAL A 1 92 ? 11.067 9.585 2.595 1.00 97.38 92 VAL A CA 1
ATOM 724 C C . VAL A 1 92 ? 10.210 8.505 3.254 1.00 97.38 92 VAL A C 1
ATOM 726 O O . VAL A 1 92 ? 10.741 7.692 4.004 1.00 97.38 92 VAL A O 1
ATOM 729 N N . ASN A 1 93 ? 8.900 8.471 2.988 1.00 96.75 93 ASN A N 1
ATOM 730 C CA . ASN A 1 93 ? 7.995 7.560 3.698 1.00 96.75 93 ASN A CA 1
ATOM 731 C C . ASN A 1 93 ? 7.558 6.359 2.852 1.00 96.75 93 ASN A C 1
ATOM 733 O O . ASN A 1 93 ? 7.435 5.263 3.391 1.00 96.75 93 ASN A O 1
ATOM 737 N N . LEU A 1 94 ? 7.280 6.555 1.557 1.00 98.19 94 LEU A N 1
ATOM 738 C CA . LEU A 1 94 ? 6.718 5.507 0.697 1.00 98.19 94 LEU A CA 1
ATOM 739 C C . LEU A 1 94 ? 7.798 4.747 -0.075 1.00 98.19 94 LEU A C 1
ATOM 741 O O . LEU A 1 94 ? 7.758 3.520 -0.112 1.00 98.19 94 LEU A O 1
ATOM 745 N N . ALA A 1 95 ? 8.754 5.451 -0.684 1.00 98.38 95 ALA A N 1
ATOM 746 C CA . ALA A 1 95 ? 9.782 4.816 -1.505 1.00 98.38 95 ALA A CA 1
ATOM 747 C C . ALA A 1 95 ? 10.586 3.743 -0.739 1.00 98.38 95 ALA A C 1
ATOM 749 O O . ALA A 1 95 ? 10.658 2.623 -1.247 1.00 98.38 95 ALA A O 1
ATOM 750 N N . PRO A 1 96 ? 11.054 3.974 0.508 1.00 98.44 96 PRO A N 1
ATOM 751 C CA . PRO A 1 96 ? 11.809 2.962 1.248 1.00 98.44 96 PRO A CA 1
ATOM 752 C C . PRO A 1 96 ? 10.992 1.697 1.538 1.00 98.44 96 PRO A C 1
ATOM 754 O O . PRO A 1 96 ? 11.527 0.593 1.511 1.00 98.44 96 PRO A O 1
ATOM 757 N N . LEU A 1 97 ? 9.678 1.835 1.760 1.00 97.75 97 LEU A N 1
ATOM 758 C CA . LEU A 1 97 ? 8.779 0.693 1.949 1.00 97.75 97 LEU A CA 1
ATOM 759 C C . LEU A 1 97 ? 8.692 -0.163 0.677 1.00 97.75 97 LEU A C 1
ATOM 761 O O . LEU A 1 97 ? 8.747 -1.390 0.738 1.00 97.75 97 LEU A O 1
ATOM 765 N N . LEU A 1 98 ? 8.558 0.475 -0.487 1.00 98.19 98 LEU A N 1
ATOM 766 C CA . LEU A 1 98 ? 8.481 -0.232 -1.766 1.00 98.19 98 LEU A CA 1
ATOM 767 C C . LEU A 1 98 ? 9.829 -0.857 -2.159 1.00 98.19 98 LEU A C 1
ATOM 769 O O . LEU A 1 98 ? 9.860 -1.949 -2.729 1.00 98.19 98 LEU A O 1
ATOM 773 N N . GLU A 1 99 ? 10.942 -0.207 -1.822 1.00 98.31 99 GLU A N 1
ATOM 774 C CA . GLU A 1 99 ? 12.286 -0.779 -1.955 1.00 98.31 99 GLU A CA 1
ATOM 775 C C . GLU A 1 99 ? 12.461 -2.013 -1.069 1.00 98.31 99 GLU A C 1
ATOM 777 O O . GLU A 1 99 ? 12.989 -3.032 -1.524 1.00 98.31 99 GLU A O 1
ATOM 782 N N . GLU A 1 100 ? 11.957 -1.969 0.166 1.00 97.12 100 GLU A N 1
ATOM 783 C CA . GLU A 1 100 ? 11.942 -3.130 1.050 1.00 97.12 100 GLU A CA 1
ATOM 784 C C . GLU A 1 100 ? 11.134 -4.273 0.424 1.00 97.12 100 GLU A C 1
ATOM 786 O O . GLU A 1 100 ? 11.640 -5.394 0.333 1.00 97.12 100 GLU A O 1
ATOM 791 N N . TYR A 1 101 ? 9.940 -3.995 -0.110 1.00 96.06 101 TYR A N 1
ATOM 792 C CA . TYR A 1 101 ? 9.119 -5.001 -0.797 1.00 96.06 101 TYR A CA 1
ATOM 793 C C . TYR A 1 101 ? 9.843 -5.653 -1.977 1.00 96.06 101 TYR A C 1
ATOM 795 O O . TYR A 1 101 ? 9.733 -6.868 -2.171 1.00 96.06 101 TYR A O 1
ATOM 803 N N . LEU A 1 102 ? 10.595 -4.868 -2.753 1.00 97.06 102 LEU A N 1
ATOM 804 C CA . LEU A 1 102 ? 11.435 -5.382 -3.832 1.00 97.06 102 LEU A CA 1
ATOM 805 C C . LEU A 1 102 ? 12.572 -6.255 -3.288 1.00 97.06 102 LEU A C 1
ATOM 807 O O . LEU A 1 102 ? 12.793 -7.351 -3.803 1.00 97.06 102 LEU A O 1
ATOM 811 N N . SER A 1 103 ? 13.274 -5.795 -2.249 1.00 97.12 103 SER A N 1
ATOM 812 C CA . SER A 1 103 ? 14.424 -6.505 -1.672 1.00 97.12 103 SER A CA 1
ATOM 813 C C . SER A 1 103 ? 14.045 -7.843 -1.028 1.00 97.12 103 SER A C 1
ATOM 815 O O . SER A 1 103 ? 14.780 -8.819 -1.164 1.00 97.12 103 SER A O 1
ATOM 817 N N . GLN A 1 104 ? 12.873 -7.907 -0.391 1.00 94.00 104 GLN A N 1
ATOM 818 C CA . GLN A 1 104 ? 12.329 -9.108 0.249 1.00 94.00 104 GLN A CA 1
ATOM 819 C C . GLN A 1 104 ? 11.599 -10.030 -0.744 1.00 94.00 104 GLN A C 1
ATOM 821 O O . GLN A 1 104 ? 11.137 -11.108 -0.376 1.00 94.00 104 GLN A O 1
ATOM 826 N N . GLY A 1 105 ? 11.467 -9.616 -2.010 1.00 93.81 105 GLY A N 1
ATOM 827 C CA . GLY A 1 105 ? 10.796 -10.392 -3.054 1.00 93.81 105 GLY A CA 1
ATOM 828 C C . GLY A 1 105 ? 9.272 -10.457 -2.917 1.00 93.81 105 GLY A C 1
ATOM 829 O O . GLY A 1 105 ? 8.630 -11.242 -3.614 1.00 93.81 105 GLY A O 1
ATOM 830 N N . TYR A 1 106 ? 8.666 -9.627 -2.067 1.00 93.44 106 TYR A N 1
ATOM 831 C CA . TYR A 1 106 ? 7.223 -9.637 -1.817 1.00 93.44 106 TYR A CA 1
ATOM 832 C C . TYR A 1 106 ? 6.383 -9.263 -3.041 1.00 93.44 106 TYR A C 1
ATOM 834 O O . TYR A 1 106 ? 5.250 -9.718 -3.185 1.00 93.44 106 TYR A O 1
ATOM 842 N N . VAL A 1 107 ? 6.953 -8.458 -3.936 1.00 95.88 107 VAL A N 1
ATOM 843 C CA . VAL A 1 107 ? 6.315 -7.990 -5.176 1.00 95.88 107 VAL A CA 1
ATOM 844 C C . VAL A 1 107 ? 7.043 -8.507 -6.419 1.00 95.88 107 VAL A C 1
ATOM 846 O O . VAL A 1 107 ? 6.971 -7.902 -7.485 1.00 95.88 107 VAL A O 1
ATOM 849 N N . ALA A 1 108 ? 7.763 -9.631 -6.305 1.00 94.38 108 ALA A N 1
ATOM 850 C CA . ALA A 1 108 ? 8.594 -10.164 -7.389 1.00 94.38 108 ALA A CA 1
ATOM 851 C C . ALA A 1 108 ? 7.816 -10.357 -8.706 1.00 94.38 108 ALA A C 1
ATOM 853 O O . ALA A 1 108 ? 8.346 -10.055 -9.773 1.00 94.38 108 ALA A O 1
ATOM 854 N N . GLY A 1 109 ? 6.546 -10.776 -8.625 1.00 94.94 109 GLY A N 1
ATOM 855 C CA . GLY A 1 109 ? 5.676 -11.002 -9.786 1.00 94.94 109 GLY A CA 1
ATOM 856 C C . GLY A 1 109 ? 5.322 -9.751 -10.600 1.00 94.94 109 GLY A C 1
ATOM 857 O O . GLY A 1 109 ? 4.875 -9.886 -11.732 1.00 94.94 109 GLY A O 1
ATOM 858 N N . PHE A 1 110 ? 5.537 -8.551 -10.055 1.00 97.06 110 PHE A N 1
ATOM 859 C CA . PHE A 1 110 ? 5.240 -7.276 -10.720 1.00 97.06 110 PHE A CA 1
ATOM 860 C C . PHE A 1 110 ? 6.279 -6.198 -10.385 1.00 97.06 110 PHE A C 1
ATOM 862 O O . PHE A 1 110 ? 5.991 -5.000 -10.339 1.00 97.06 110 PHE A O 1
ATOM 869 N N . SER A 1 111 ? 7.518 -6.635 -10.152 1.00 97.62 111 SER A N 1
ATOM 870 C CA . SER A 1 111 ? 8.605 -5.769 -9.694 1.00 97.62 111 SER A CA 1
ATOM 871 C C . SER A 1 111 ? 8.929 -4.634 -10.670 1.00 97.62 111 SER A C 1
ATOM 873 O O . SER A 1 111 ? 9.252 -3.536 -10.221 1.00 97.62 111 SER A O 1
ATOM 875 N N . ASP A 1 112 ? 8.775 -4.850 -11.979 1.00 98.19 112 ASP A N 1
ATOM 876 C CA . ASP A 1 112 ? 8.999 -3.820 -13.000 1.00 98.19 112 ASP A CA 1
ATOM 877 C C . ASP A 1 112 ? 8.032 -2.638 -12.853 1.00 98.19 112 ASP A C 1
ATOM 879 O O . ASP A 1 112 ? 8.453 -1.485 -12.951 1.00 98.19 112 ASP A O 1
ATOM 883 N N . HIS A 1 113 ? 6.764 -2.898 -12.518 1.00 98.44 113 HIS A N 1
ATOM 884 C CA . HIS A 1 113 ? 5.774 -1.846 -12.274 1.00 98.44 113 HIS A CA 1
ATOM 885 C C . HIS A 1 113 ? 6.114 -1.027 -11.024 1.00 98.44 113 HIS A C 1
ATOM 887 O O . HIS A 1 113 ? 6.033 0.200 -11.043 1.00 98.44 113 HIS A O 1
ATOM 893 N N . ILE A 1 114 ? 6.569 -1.687 -9.954 1.00 98.50 114 ILE A N 1
ATOM 894 C CA . ILE A 1 114 ? 7.006 -0.999 -8.731 1.00 98.50 114 ILE A CA 1
ATOM 895 C C . ILE A 1 114 ? 8.280 -0.183 -8.977 1.00 98.50 114 ILE A C 1
ATOM 897 O O . ILE A 1 114 ? 8.377 0.952 -8.515 1.00 98.50 114 ILE A O 1
ATOM 901 N N . ARG A 1 115 ? 9.239 -0.704 -9.754 1.00 98.56 115 ARG A N 1
ATOM 902 C CA . ARG A 1 115 ? 10.448 0.042 -10.142 1.00 98.56 115 ARG A CA 1
ATOM 903 C C . ARG A 1 115 ? 10.114 1.260 -10.999 1.00 98.56 115 ARG A C 1
ATOM 905 O O . ARG A 1 115 ? 10.680 2.322 -10.759 1.00 98.56 115 ARG A O 1
ATOM 912 N N . ALA A 1 116 ? 9.195 1.129 -11.954 1.00 98.62 116 ALA A N 1
ATOM 913 C CA . ALA A 1 116 ? 8.734 2.252 -12.768 1.00 98.62 116 ALA A CA 1
ATOM 914 C C . ALA A 1 116 ? 8.054 3.331 -11.907 1.00 98.62 116 ALA A C 1
ATOM 916 O O . ALA A 1 116 ? 8.337 4.516 -12.066 1.00 98.62 116 ALA A O 1
ATOM 917 N N . TYR A 1 117 ? 7.223 2.923 -10.944 1.00 98.69 117 TYR A N 1
ATOM 918 C CA . TYR A 1 117 ? 6.588 3.842 -9.998 1.00 98.69 117 TYR A CA 1
ATOM 919 C C . TYR A 1 117 ? 7.610 4.562 -9.097 1.00 98.69 117 TYR A C 1
ATOM 921 O O . TYR A 1 117 ? 7.516 5.772 -8.897 1.00 98.69 117 TYR A O 1
ATOM 929 N N . LEU A 1 118 ? 8.639 3.857 -8.613 1.00 98.69 118 LEU A N 1
ATOM 930 C CA . LEU A 1 118 ? 9.749 4.461 -7.863 1.00 98.69 118 LEU A CA 1
ATOM 931 C C . LEU A 1 118 ? 10.551 5.460 -8.711 1.00 98.69 118 LEU A C 1
ATOM 933 O O . LEU A 1 118 ? 10.850 6.556 -8.247 1.00 98.69 118 LEU A O 1
ATOM 937 N N . GLN A 1 119 ? 10.853 5.125 -9.968 1.00 98.44 119 GLN A N 1
ATOM 938 C CA . GLN A 1 119 ? 11.516 6.051 -10.894 1.00 98.44 119 GLN A CA 1
ATOM 939 C C . GLN A 1 119 ? 10.678 7.305 -11.146 1.00 98.44 119 GLN A C 1
ATOM 941 O O . GLN A 1 119 ? 11.223 8.406 -11.214 1.00 98.44 119 GLN A O 1
ATOM 946 N N . TRP A 1 120 ? 9.356 7.151 -11.253 1.00 98.62 120 TRP A N 1
ATOM 947 C CA . TRP A 1 120 ? 8.452 8.288 -11.349 1.00 98.62 120 TRP A CA 1
ATOM 948 C C . TRP A 1 120 ? 8.532 9.173 -10.100 1.00 98.62 120 TRP A C 1
ATOM 950 O O . TRP A 1 120 ? 8.728 10.377 -10.256 1.00 98.62 120 TRP A O 1
ATOM 960 N N . ILE A 1 121 ? 8.485 8.602 -8.887 1.00 98.00 121 ILE A N 1
ATOM 961 C CA . ILE A 1 121 ? 8.661 9.362 -7.635 1.00 98.00 121 ILE A CA 1
ATOM 962 C C . ILE A 1 121 ? 9.977 10.150 -7.643 1.00 98.00 121 ILE A C 1
ATOM 964 O O . ILE A 1 121 ? 9.996 11.320 -7.264 1.00 98.00 121 ILE A O 1
ATOM 968 N N . GLU A 1 122 ? 11.069 9.540 -8.104 1.00 96.62 122 GLU A N 1
ATOM 969 C CA . GLU A 1 122 ? 12.370 10.208 -8.165 1.00 96.62 122 GLU A CA 1
ATOM 970 C C . GLU A 1 122 ? 12.444 11.328 -9.207 1.00 96.62 122 GLU A C 1
ATOM 972 O O . GLU A 1 122 ? 13.277 12.225 -9.076 1.00 96.62 122 GLU A O 1
ATOM 977 N N . SER A 1 123 ? 11.554 11.331 -10.199 1.00 97.25 123 SER A N 1
ATOM 978 C CA . SER A 1 123 ? 11.472 12.392 -11.208 1.00 97.25 123 SER A CA 1
ATOM 979 C C . SER A 1 123 ? 10.652 13.622 -10.784 1.00 97.25 123 SER A C 1
ATOM 981 O O . SER A 1 123 ? 10.663 14.615 -11.512 1.00 97.25 123 SER A O 1
ATOM 983 N N . LEU A 1 124 ? 9.945 13.559 -9.644 1.00 94.56 124 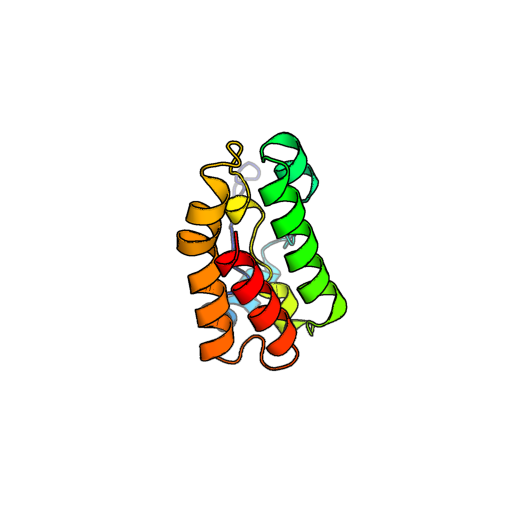LEU A N 1
ATOM 984 C CA . LEU A 1 124 ? 9.063 14.622 -9.128 1.00 94.56 124 LEU A CA 1
ATOM 985 C C . LEU A 1 124 ? 9.792 15.824 -8.517 1.00 94.56 124 LEU A C 1
ATOM 987 O O . LEU A 1 124 ? 10.790 15.627 -7.777 1.00 94.56 124 LEU A O 1
#

InterPro domains:
  IPR052934 Methylated DNA Recognition and Restriction Enzymes [PTHR37291] (2-104)